Protein AF-A0A699X804-F1 (afdb_monomer_lite)

Radius of gyration: 26.91 Å; chains: 1; bounding box: 50×36×60 Å

Structure (mmCIF, N/CA/C/O backbone):
data_AF-A0A699X804-F1
#
_entry.id   AF-A0A699X804-F1
#
loop_
_atom_site.group_PDB
_atom_site.id
_atom_site.type_symbol
_atom_site.label_atom_id
_atom_site.label_alt_id
_atom_site.label_comp_id
_atom_site.label_asym_id
_atom_site.label_entity_id
_atom_site.label_seq_id
_atom_site.pdbx_PDB_ins_code
_atom_site.Cartn_x
_atom_site.Cartn_y
_atom_site.Cartn_z
_atom_site.occupancy
_atom_site.B_iso_or_equiv
_atom_site.auth_seq_id
_atom_site.auth_comp_id
_atom_site.auth_asym_id
_atom_site.auth_atom_id
_atom_site.pdbx_PDB_model_num
ATOM 1 N N . ILE A 1 1 ? -33.809 30.972 -24.801 1.00 48.66 1 ILE A N 1
ATOM 2 C CA . ILE A 1 1 ? -32.429 30.520 -24.511 1.00 48.66 1 ILE A CA 1
ATOM 3 C C . ILE A 1 1 ? -32.062 29.570 -25.639 1.00 48.66 1 ILE A C 1
ATOM 5 O O . ILE A 1 1 ? -32.546 28.447 -25.666 1.00 48.66 1 ILE A O 1
ATOM 9 N N . THR A 1 2 ? -31.372 30.082 -26.653 1.00 45.12 2 THR A N 1
ATOM 10 C CA . THR A 1 2 ? -31.036 29.348 -27.878 1.00 45.12 2 THR A CA 1
ATOM 11 C C . THR A 1 2 ? -29.783 28.524 -27.603 1.00 45.12 2 THR A C 1
ATOM 13 O O . THR A 1 2 ? -28.701 29.087 -27.483 1.00 45.12 2 THR A O 1
ATOM 16 N N . THR A 1 3 ? -29.933 27.208 -27.442 1.00 57.66 3 THR A N 1
ATOM 17 C CA . THR A 1 3 ? -28.800 26.273 -27.483 1.00 57.66 3 THR A CA 1
ATOM 18 C C . THR A 1 3 ? -28.367 26.186 -28.945 1.00 57.66 3 THR A C 1
ATOM 20 O O . THR A 1 3 ? -29.128 25.736 -29.799 1.00 57.66 3 THR A O 1
ATOM 23 N N . SER A 1 4 ? -27.195 26.743 -29.248 1.00 63.38 4 SER A N 1
ATOM 24 C CA . SER A 1 4 ? -26.540 26.587 -30.545 1.00 63.38 4 SER A CA 1
ATOM 25 C C . SER A 1 4 ? -26.286 25.094 -30.767 1.00 63.38 4 SER A C 1
ATOM 27 O O . SER A 1 4 ? -25.728 24.440 -29.887 1.00 63.38 4 SER A O 1
ATOM 29 N N . GLY A 1 5 ? -26.751 24.546 -31.893 1.00 68.38 5 GLY A N 1
ATOM 30 C CA . GLY A 1 5 ? -26.627 23.134 -32.267 1.00 68.38 5 GLY A CA 1
ATOM 31 C C . GLY A 1 5 ? -25.200 22.742 -32.653 1.00 68.38 5 GLY A C 1
ATOM 32 O O . GLY A 1 5 ? -24.960 22.324 -33.781 1.00 68.38 5 GLY A O 1
ATOM 33 N N . GLU A 1 6 ? -24.252 22.914 -31.736 1.00 70.44 6 GLU A N 1
ATOM 34 C CA . GLU A 1 6 ? -22.886 22.422 -31.888 1.00 70.44 6 GLU A CA 1
ATOM 35 C C . GLU A 1 6 ? -22.896 20.893 -31.750 1.00 70.44 6 GLU A C 1
ATOM 37 O O . GLU A 1 6 ? -23.444 20.345 -30.788 1.00 70.44 6 GLU A O 1
ATOM 42 N N . ALA A 1 7 ? -22.334 20.191 -32.735 1.00 78.88 7 ALA A N 1
ATOM 43 C CA . ALA A 1 7 ? -22.226 18.739 -32.687 1.00 78.88 7 ALA A CA 1
ATOM 44 C C . ALA A 1 7 ? -21.360 18.314 -31.482 1.00 78.88 7 ALA A C 1
ATOM 46 O O . ALA A 1 7 ? -20.361 18.978 -31.193 1.00 78.88 7 ALA A O 1
ATOM 47 N N . PRO A 1 8 ? -21.693 17.209 -30.785 1.00 80.06 8 PRO A N 1
ATOM 48 C CA . PRO A 1 8 ? -20.858 16.697 -29.706 1.00 80.06 8 PRO A CA 1
ATOM 49 C C . PRO A 1 8 ? -19.427 16.471 -30.199 1.00 80.06 8 PRO A C 1
ATOM 51 O O . PRO A 1 8 ? -19.214 15.834 -31.233 1.00 80.06 8 PRO A O 1
ATOM 54 N N . ILE A 1 9 ? -18.448 16.990 -29.459 1.00 79.12 9 ILE A N 1
ATOM 55 C CA . ILE A 1 9 ? -17.031 16.827 -29.792 1.00 79.12 9 ILE A CA 1
ATOM 56 C C . ILE A 1 9 ? -16.702 15.327 -29.703 1.00 79.12 9 ILE A C 1
ATOM 58 O O . ILE A 1 9 ? -17.002 14.713 -28.672 1.00 79.12 9 ILE A O 1
ATOM 62 N N . PRO A 1 10 ? -16.116 14.708 -30.747 1.00 79.88 10 PRO A N 1
ATOM 63 C CA . PRO A 1 10 ? -15.752 13.302 -30.687 1.00 79.88 10 PRO A CA 1
ATOM 64 C C . PRO A 1 10 ? -14.725 13.069 -29.568 1.00 79.88 10 PRO A C 1
ATOM 66 O O . PRO A 1 10 ? -13.883 13.940 -29.318 1.00 79.88 10 PRO A O 1
ATOM 69 N N . PRO A 1 11 ? -14.762 11.905 -28.893 1.00 80.50 11 PRO A N 1
ATOM 70 C CA . PRO A 1 11 ? -13.779 11.574 -27.875 1.00 80.50 11 PRO A CA 1
ATOM 71 C C . PRO A 1 11 ? -12.357 11.687 -28.439 1.00 80.50 11 PRO A C 1
ATOM 73 O O . PRO A 1 11 ? -12.131 11.320 -29.600 1.00 80.50 11 PRO A O 1
ATOM 76 N N . PRO A 1 12 ? -11.384 12.162 -27.643 1.00 80.50 12 PRO A N 1
ATOM 77 C CA . PRO A 1 12 ? -10.001 12.220 -28.085 1.00 80.50 12 PRO A CA 1
ATOM 78 C C . PRO A 1 12 ? -9.541 10.819 -28.502 1.00 80.50 12 PRO A C 1
ATOM 80 O O . PRO A 1 12 ? -9.585 9.869 -27.721 1.00 80.50 12 PRO A O 1
ATOM 83 N N . THR A 1 13 ? -9.12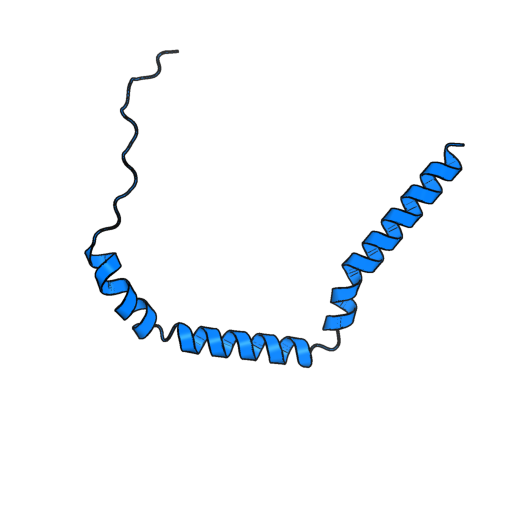5 10.689 -29.761 1.00 83.31 13 THR A N 1
ATOM 84 C CA . THR A 1 13 ? -8.602 9.430 -30.294 1.00 83.31 13 THR A CA 1
ATOM 85 C C . THR A 1 13 ? -7.140 9.316 -29.894 1.00 83.31 13 THR A C 1
ATOM 87 O O . THR A 1 13 ? -6.330 10.156 -30.282 1.00 83.31 13 THR A O 1
ATOM 90 N N . ILE A 1 14 ? -6.799 8.292 -29.112 1.00 85.06 14 ILE A N 1
ATOM 91 C CA . ILE A 1 14 ? -5.407 8.000 -28.759 1.00 85.06 14 ILE A CA 1
ATOM 92 C C . ILE A 1 14 ? -4.686 7.543 -30.038 1.00 85.06 14 ILE A C 1
ATOM 94 O O . ILE A 1 14 ? -5.105 6.550 -30.636 1.00 85.06 14 ILE A O 1
ATOM 98 N N . PRO A 1 15 ? -3.622 8.235 -30.483 1.00 85.50 15 PRO A N 1
ATOM 99 C CA . PRO A 1 15 ? -2.865 7.831 -31.663 1.00 85.50 15 PRO A CA 1
ATOM 100 C C . PRO A 1 15 ? -2.265 6.426 -31.513 1.00 85.50 15 PRO A C 1
ATOM 102 O O . PRO A 1 15 ? -1.677 6.115 -30.476 1.00 85.50 15 PRO A O 1
ATOM 105 N N . SER A 1 16 ? -2.331 5.600 -32.563 1.00 85.31 16 SER A N 1
ATOM 106 C CA . SER A 1 16 ? -1.830 4.211 -32.547 1.00 85.31 16 SER A CA 1
ATOM 107 C C . SER A 1 16 ? -0.355 4.097 -32.155 1.00 85.31 16 SER A C 1
ATOM 109 O O . SER A 1 16 ? 0.020 3.160 -31.460 1.00 85.31 16 SER A O 1
ATOM 111 N N . ILE A 1 17 ? 0.460 5.104 -32.489 1.00 85.88 17 ILE A N 1
ATOM 112 C CA . ILE A 1 17 ? 1.874 5.184 -32.094 1.00 85.88 17 ILE A CA 1
ATOM 113 C C . ILE A 1 17 ? 2.069 5.159 -30.570 1.00 85.88 17 ILE A C 1
ATOM 115 O O . ILE A 1 17 ? 3.088 4.678 -30.085 1.00 85.88 17 ILE A O 1
ATOM 119 N N . ILE A 1 18 ? 1.104 5.655 -29.791 1.00 85.38 18 ILE A N 1
ATOM 120 C CA . ILE A 1 18 ? 1.164 5.606 -28.326 1.00 85.38 18 ILE A CA 1
ATOM 121 C C . ILE A 1 18 ? 0.894 4.181 -27.841 1.00 85.38 18 ILE A C 1
ATOM 123 O O . ILE A 1 18 ? 1.594 3.702 -26.954 1.00 85.38 18 ILE A O 1
ATOM 127 N N . LEU A 1 19 ? -0.080 3.489 -28.440 1.00 85.75 19 LEU A N 1
ATOM 128 C CA . LEU A 1 19 ? -0.407 2.104 -28.089 1.00 85.75 19 LEU A CA 1
ATOM 129 C C . LEU A 1 19 ? 0.723 1.140 -28.468 1.00 85.75 19 LEU A C 1
ATOM 131 O O . LEU A 1 19 ? 1.059 0.258 -27.684 1.00 85.75 19 LEU A O 1
ATOM 135 N N . GLU A 1 20 ? 1.347 1.342 -29.627 1.00 88.50 20 GLU A N 1
ATOM 136 C CA . GLU A 1 20 ? 2.476 0.532 -30.095 1.00 88.50 20 GLU A CA 1
ATOM 137 C C . GLU A 1 20 ? 3.727 0.712 -29.223 1.00 88.50 20 GLU A C 1
ATOM 139 O O . GLU A 1 20 ? 4.440 -0.254 -28.963 1.00 88.50 20 GLU A O 1
ATOM 144 N N . ASN A 1 21 ? 3.975 1.926 -28.719 1.00 89.81 21 ASN A N 1
ATOM 145 C CA . ASN A 1 21 ? 5.122 2.212 -27.851 1.00 89.81 21 ASN A CA 1
ATOM 146 C C . ASN A 1 21 ? 4.860 1.928 -26.364 1.00 89.81 21 ASN A C 1
ATOM 148 O O . ASN A 1 21 ? 5.803 1.945 -25.571 1.00 89.81 21 ASN A O 1
ATOM 152 N N . LEU A 1 22 ? 3.612 1.667 -25.961 1.00 87.69 22 LEU A N 1
ATOM 153 C CA . LEU A 1 22 ? 3.240 1.456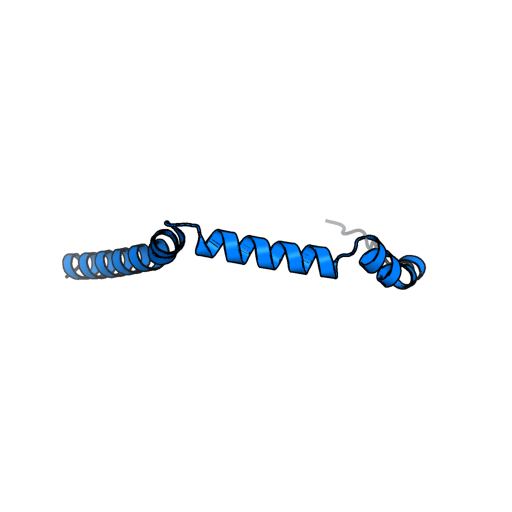 -24.562 1.00 87.69 22 LEU A CA 1
ATOM 154 C C . LEU A 1 22 ? 3.993 0.283 -23.902 1.00 87.69 22 LEU A C 1
ATOM 156 O O . LEU A 1 22 ? 4.501 0.479 -22.797 1.00 87.69 22 LEU A O 1
ATOM 160 N N . PRO A 1 23 ? 4.158 -0.897 -24.535 1.00 87.56 23 PRO A N 1
ATOM 161 C CA . PRO A 1 23 ? 4.943 -1.982 -23.945 1.00 87.56 23 PRO A CA 1
ATOM 162 C C . PRO A 1 23 ? 6.412 -1.591 -23.728 1.00 87.56 23 PRO A C 1
ATOM 164 O O . PRO A 1 23 ? 6.977 -1.838 -22.662 1.00 87.56 23 PRO A O 1
ATOM 167 N N . THR A 1 24 ? 7.022 -0.914 -24.705 1.00 89.25 24 THR A N 1
ATOM 168 C CA . THR A 1 24 ? 8.399 -0.409 -24.609 1.00 89.25 24 THR A CA 1
ATOM 169 C C . THR A 1 24 ? 8.530 0.643 -23.517 1.00 89.25 24 THR A C 1
ATOM 171 O O . THR A 1 24 ? 9.502 0.622 -22.770 1.00 89.25 24 THR A O 1
ATOM 174 N N . PHE A 1 25 ? 7.541 1.525 -23.377 1.00 84.75 25 PHE A N 1
ATOM 175 C CA . PHE A 1 25 ? 7.470 2.498 -22.296 1.00 84.75 25 PHE A CA 1
ATOM 176 C C . PHE A 1 25 ? 7.420 1.793 -20.935 1.00 84.75 25 PHE A C 1
ATOM 178 O O . PHE A 1 25 ? 8.309 1.990 -20.112 1.00 84.75 25 PHE A O 1
ATOM 185 N N . ILE A 1 26 ? 6.456 0.896 -20.713 1.00 84.94 26 ILE A N 1
ATOM 186 C CA . ILE A 1 26 ? 6.315 0.142 -19.455 1.00 84.94 26 ILE A CA 1
ATOM 187 C C . ILE A 1 26 ? 7.621 -0.592 -19.102 1.00 84.94 26 ILE A C 1
ATOM 189 O O . ILE A 1 26 ? 8.084 -0.539 -17.957 1.00 84.94 26 ILE A O 1
ATOM 193 N N . SER A 1 27 ? 8.265 -1.206 -20.099 1.00 86.25 27 SER A N 1
ATOM 194 C CA . SER A 1 27 ? 9.543 -1.897 -19.928 1.00 86.25 27 SER A CA 1
ATOM 195 C C . SER A 1 27 ? 10.714 -0.947 -19.648 1.00 86.25 27 SER A C 1
ATOM 197 O O . SER A 1 27 ? 11.536 -1.250 -18.783 1.00 86.25 27 SER A O 1
ATOM 199 N N . ALA A 1 28 ? 10.813 0.195 -20.335 1.00 88.69 28 ALA A N 1
ATOM 200 C CA . ALA A 1 28 ? 11.892 1.173 -20.154 1.00 88.69 28 ALA A CA 1
ATOM 201 C C . ALA A 1 28 ? 11.883 1.780 -18.744 1.00 88.69 28 ALA A C 1
ATOM 203 O O . ALA A 1 28 ? 12.935 2.073 -18.176 1.00 88.69 28 ALA A O 1
ATOM 204 N N . PHE A 1 29 ? 10.699 1.902 -18.142 1.00 87.50 29 PHE A N 1
ATOM 205 C CA . PHE A 1 29 ? 10.543 2.330 -16.754 1.00 87.50 29 PHE A CA 1
ATOM 206 C C . PHE A 1 29 ? 10.744 1.202 -15.733 1.00 87.50 29 PHE A C 1
ATOM 208 O O . PHE A 1 29 ? 10.658 1.470 -14.532 1.00 87.50 29 PHE A O 1
ATOM 215 N N . ARG A 1 30 ? 11.031 -0.035 -16.180 1.00 90.62 30 ARG A N 1
ATOM 216 C CA . ARG A 1 30 ? 11.116 -1.249 -15.344 1.00 90.62 30 ARG A CA 1
ATOM 217 C C . ARG A 1 30 ? 9.943 -1.320 -14.370 1.00 90.62 30 ARG A C 1
ATOM 219 O O . ARG A 1 30 ? 10.123 -1.567 -13.178 1.00 90.62 30 ARG A O 1
ATOM 226 N N . PHE A 1 31 ? 8.749 -1.005 -14.872 1.00 88.62 31 PHE A N 1
ATOM 227 C CA . PHE A 1 31 ? 7.593 -0.732 -14.029 1.00 88.62 31 PHE A CA 1
ATOM 228 C C . PHE A 1 31 ? 7.259 -1.920 -13.122 1.00 88.62 31 PHE A C 1
ATOM 230 O O . PHE A 1 31 ? 7.074 -1.732 -11.926 1.00 88.62 31 PHE A O 1
ATOM 237 N N . GLU A 1 32 ? 7.288 -3.138 -13.666 1.00 89.06 32 GLU A N 1
ATOM 238 C CA . GLU A 1 32 ? 7.049 -4.373 -12.908 1.00 89.06 32 GLU A CA 1
ATOM 239 C C . GLU A 1 32 ? 8.031 -4.549 -11.745 1.00 89.06 32 GLU A C 1
ATOM 241 O O . GLU A 1 32 ? 7.642 -4.878 -10.627 1.00 89.06 32 GLU A O 1
ATOM 246 N N . GLU A 1 33 ? 9.314 -4.275 -11.970 1.00 93.62 33 GLU A N 1
ATOM 247 C CA . GLU A 1 33 ? 10.328 -4.409 -10.929 1.00 93.62 33 GLU A CA 1
ATOM 248 C C . GLU A 1 33 ? 10.201 -3.330 -9.855 1.00 93.62 33 GLU A C 1
ATOM 250 O O . GLU A 1 33 ? 10.339 -3.623 -8.667 1.00 93.62 33 GLU A O 1
ATOM 255 N N . ARG A 1 34 ? 9.902 -2.091 -10.258 1.00 94.25 34 ARG A N 1
ATOM 256 C CA . ARG A 1 34 ? 9.633 -0.999 -9.316 1.00 94.25 34 ARG A CA 1
ATOM 257 C C . ARG A 1 34 ? 8.384 -1.270 -8.489 1.00 94.25 34 ARG A C 1
ATOM 259 O O . ARG A 1 34 ? 8.408 -1.018 -7.290 1.00 94.25 34 ARG A O 1
ATOM 266 N N . LEU A 1 35 ? 7.331 -1.805 -9.106 1.00 92.88 35 LEU A N 1
ATOM 267 C CA . LEU A 1 35 ? 6.110 -2.204 -8.415 1.00 92.88 35 LEU A CA 1
ATOM 268 C C . LEU A 1 35 ? 6.408 -3.290 -7.380 1.00 92.88 35 LEU A C 1
ATOM 270 O O . LEU A 1 35 ? 6.045 -3.132 -6.219 1.00 92.88 35 LEU A O 1
ATOM 274 N N . ARG A 1 36 ? 7.169 -4.324 -7.758 1.00 95.44 36 ARG A N 1
ATOM 275 C CA . ARG A 1 36 ? 7.585 -5.383 -6.831 1.00 95.44 36 ARG A CA 1
ATOM 276 C C . ARG A 1 36 ? 8.376 -4.835 -5.640 1.00 95.44 36 ARG A C 1
ATOM 278 O O . ARG A 1 36 ? 8.111 -5.206 -4.502 1.00 95.44 36 ARG A O 1
ATOM 285 N N . LEU A 1 37 ? 9.343 -3.947 -5.885 1.00 96.81 37 LEU A N 1
ATOM 286 C CA . LEU A 1 37 ? 10.124 -3.313 -4.814 1.00 96.81 37 LEU A CA 1
ATOM 287 C C . LEU A 1 37 ? 9.245 -2.461 -3.896 1.00 96.81 37 LEU A C 1
ATOM 289 O O . LEU A 1 37 ? 9.427 -2.475 -2.680 1.00 96.81 37 LEU A O 1
ATOM 293 N N . LEU A 1 38 ? 8.283 -1.741 -4.470 1.00 96.56 38 LEU A N 1
ATOM 294 C CA . LEU A 1 38 ? 7.341 -0.933 -3.714 1.00 96.56 38 LEU A CA 1
ATOM 295 C C . LEU A 1 38 ? 6.467 -1.810 -2.807 1.00 96.56 38 LEU A C 1
ATOM 297 O O . LEU A 1 38 ? 6.354 -1.527 -1.616 1.00 96.56 38 LEU A O 1
ATOM 301 N N . GLU A 1 39 ? 5.917 -2.907 -3.325 1.00 95.81 39 GLU A N 1
ATOM 302 C CA . GLU A 1 39 ? 5.148 -3.881 -2.540 1.00 95.81 39 GLU A CA 1
ATOM 303 C C . GLU A 1 39 ? 5.970 -4.478 -1.391 1.00 95.81 39 GLU A C 1
ATOM 305 O O . GLU A 1 39 ? 5.492 -4.518 -0.254 1.00 95.81 39 GLU A O 1
ATOM 310 N N . THR A 1 40 ? 7.222 -4.874 -1.651 1.00 97.06 40 THR A N 1
ATOM 311 C CA . THR A 1 40 ? 8.145 -5.343 -0.604 1.00 97.06 40 THR A CA 1
ATOM 312 C C . THR A 1 40 ? 8.384 -4.267 0.455 1.00 97.06 40 THR A C 1
ATOM 314 O O . THR A 1 40 ? 8.271 -4.554 1.644 1.00 97.06 40 THR A O 1
ATOM 317 N N . SER A 1 41 ? 8.626 -3.017 0.049 1.00 94.81 41 SER A N 1
ATOM 318 C CA . SER A 1 41 ? 8.854 -1.916 0.992 1.00 94.81 41 SER A CA 1
ATOM 319 C C . SER A 1 41 ? 7.633 -1.632 1.877 1.00 94.81 41 SER A C 1
ATOM 321 O O . SER A 1 41 ? 7.775 -1.425 3.080 1.00 94.81 41 SER A O 1
ATOM 323 N N . PHE A 1 42 ? 6.416 -1.700 1.321 1.00 92.62 42 PHE A N 1
ATOM 324 C CA . PHE A 1 42 ? 5.181 -1.562 2.095 1.00 92.62 42 PHE A CA 1
ATOM 325 C C . PHE A 1 42 ? 4.966 -2.727 3.058 1.00 92.62 42 PHE A C 1
ATOM 327 O O . PHE A 1 42 ? 4.437 -2.530 4.154 1.00 92.62 42 PHE A O 1
ATOM 334 N N . TYR A 1 43 ? 5.346 -3.941 2.659 1.00 89.44 43 TYR A N 1
ATOM 335 C CA . TYR A 1 43 ? 5.286 -5.104 3.534 1.00 89.44 43 TYR A CA 1
ATOM 336 C C . TYR A 1 43 ? 6.234 -4.945 4.729 1.00 89.44 43 TYR A C 1
ATOM 338 O O . TYR A 1 43 ? 5.783 -5.032 5.867 1.00 89.44 43 TYR A O 1
ATOM 346 N N . GLU A 1 44 ? 7.507 -4.624 4.496 1.00 92.44 44 GLU A N 1
ATOM 347 C CA . GLU A 1 44 ? 8.493 -4.378 5.559 1.00 92.44 44 GLU A CA 1
ATOM 348 C C . GLU A 1 44 ? 8.086 -3.217 6.470 1.00 92.44 44 GLU A C 1
ATOM 350 O O . GLU A 1 44 ? 8.173 -3.322 7.696 1.00 92.44 44 GLU A O 1
ATOM 355 N N . TYR A 1 45 ? 7.576 -2.132 5.886 1.00 88.44 45 TYR A N 1
ATOM 356 C CA . TYR A 1 45 ? 7.067 -0.996 6.644 1.00 88.44 45 TYR A CA 1
ATOM 357 C C . TYR A 1 45 ? 5.937 -1.416 7.586 1.00 88.44 45 TYR A C 1
ATOM 359 O O . TYR A 1 45 ? 5.981 -1.093 8.767 1.00 88.44 45 TYR A O 1
ATOM 367 N N . ARG A 1 46 ? 4.948 -2.183 7.106 1.00 85.19 46 ARG A N 1
ATOM 368 C CA . ARG A 1 46 ? 3.861 -2.673 7.968 1.00 85.19 46 ARG A CA 1
ATOM 369 C C . ARG A 1 46 ? 4.347 -3.634 9.050 1.00 85.19 46 ARG A C 1
ATOM 371 O O . ARG A 1 46 ? 3.836 -3.564 10.156 1.00 85.19 46 ARG A O 1
ATOM 378 N N . GLN A 1 47 ? 5.328 -4.485 8.755 1.00 83.00 47 GLN A N 1
ATOM 379 C CA . GLN A 1 47 ? 5.875 -5.439 9.729 1.00 83.00 47 GLN A CA 1
ATOM 380 C C . GLN A 1 47 ? 6.704 -4.769 10.832 1.00 83.00 47 GLN A C 1
ATOM 382 O O . GLN A 1 47 ? 6.737 -5.243 11.962 1.00 83.00 47 GLN A O 1
ATOM 387 N N . THR A 1 48 ? 7.397 -3.677 10.508 1.00 87.94 48 THR A N 1
ATOM 388 C CA . THR A 1 48 ? 8.244 -2.938 11.462 1.00 87.94 48 THR A CA 1
ATOM 389 C C . THR A 1 48 ? 7.520 -1.781 12.145 1.00 87.94 48 THR A C 1
ATOM 391 O O . THR A 1 48 ? 8.016 -1.233 13.130 1.00 87.94 48 THR A O 1
ATOM 394 N N . ASN A 1 49 ? 6.339 -1.406 11.654 1.00 86.56 49 ASN A N 1
ATOM 395 C CA . ASN A 1 49 ? 5.520 -0.378 12.265 1.00 86.56 49 ASN A CA 1
ATOM 396 C C . ASN A 1 49 ? 4.801 -0.929 13.503 1.00 86.56 49 ASN A C 1
ATOM 398 O O . ASN A 1 49 ? 3.749 -1.554 13.403 1.00 86.56 49 ASN A O 1
ATOM 402 N N . GLN A 1 50 ? 5.349 -0.611 14.676 1.00 84.38 50 GLN A N 1
ATOM 403 C CA . GLN A 1 50 ? 4.796 -0.972 15.984 1.00 84.38 50 GLN A CA 1
ATOM 404 C C . GLN A 1 50 ? 3.344 -0.504 16.196 1.00 84.38 50 GLN A C 1
ATOM 406 O O . GLN A 1 50 ? 2.640 -1.077 17.017 1.00 84.38 50 GLN A O 1
ATOM 411 N N . PHE A 1 51 ? 2.892 0.511 15.455 1.00 86.69 51 PHE A N 1
ATOM 412 C CA . PHE A 1 51 ? 1.549 1.079 15.570 1.00 86.69 51 PHE A CA 1
ATOM 413 C C . PHE A 1 51 ? 0.582 0.579 14.492 1.00 86.69 51 PHE A C 1
ATOM 415 O O . PHE A 1 51 ? -0.554 1.043 14.450 1.00 86.69 51 PHE A O 1
ATOM 422 N N . ALA A 1 52 ? 1.008 -0.300 13.577 1.00 86.19 52 ALA A N 1
ATOM 423 C CA . ALA A 1 52 ? 0.162 -0.735 12.465 1.00 86.19 52 ALA A CA 1
ATOM 424 C C . ALA A 1 52 ? -1.136 -1.389 12.958 1.00 86.19 52 ALA A C 1
ATOM 426 O O . ALA A 1 52 ? -2.212 -1.045 12.466 1.00 86.19 52 ALA A O 1
ATOM 427 N N . ASP A 1 53 ? -1.025 -2.260 13.960 1.00 85.62 53 ASP A N 1
ATOM 428 C CA . ASP A 1 53 ? -2.171 -2.934 14.564 1.00 85.62 53 ASP A CA 1
ATOM 429 C C . ASP A 1 53 ? -3.053 -1.925 15.310 1.00 85.62 53 ASP A C 1
ATOM 431 O O . ASP A 1 53 ? -4.236 -1.811 14.997 1.00 85.62 53 ASP A O 1
ATOM 435 N N . ASP A 1 54 ? -2.477 -1.101 16.190 1.00 88.94 54 ASP A N 1
ATOM 436 C CA . ASP A 1 54 ? -3.212 -0.078 16.950 1.00 88.94 54 ASP A CA 1
ATOM 437 C C . ASP A 1 54 ? -4.003 0.869 16.036 1.00 88.94 54 ASP A C 1
ATOM 439 O O . ASP A 1 54 ? -5.202 1.077 16.226 1.00 88.94 54 ASP A O 1
ATOM 443 N N . VAL A 1 55 ? -3.363 1.401 14.991 1.00 89.25 55 VAL A N 1
ATOM 444 C CA . VAL A 1 55 ? -4.012 2.289 14.016 1.00 89.25 55 VAL A CA 1
ATOM 445 C C . VAL A 1 55 ? -5.104 1.551 13.240 1.00 89.25 55 VAL A C 1
ATOM 447 O O . VAL A 1 55 ? -6.146 2.142 12.952 1.00 89.25 55 VAL A O 1
ATOM 450 N N . SER A 1 56 ? -4.910 0.263 12.937 1.00 89.31 56 SER A N 1
ATOM 451 C CA . SER A 1 56 ? -5.926 -0.551 12.262 1.00 89.31 56 SER A CA 1
ATOM 452 C C . SER A 1 56 ? -7.170 -0.806 13.116 1.00 89.31 56 SER A C 1
ATOM 454 O O . SER A 1 56 ? -8.240 -1.011 12.551 1.00 89.31 56 SER A O 1
ATOM 456 N N . THR A 1 57 ? -7.063 -0.718 14.448 1.00 94.50 57 THR A N 1
ATOM 457 C CA . THR A 1 57 ? -8.205 -0.890 15.366 1.00 94.50 57 THR A CA 1
ATOM 458 C C . THR A 1 57 ? -9.050 0.372 15.562 1.00 94.50 57 THR A C 1
ATOM 460 O O . THR A 1 57 ? -10.173 0.288 16.057 1.00 94.50 57 THR A O 1
ATOM 463 N N . ILE A 1 58 ? -8.566 1.553 15.151 1.00 95.88 58 ILE A N 1
ATOM 464 C CA . ILE A 1 58 ? -9.287 2.828 15.329 1.00 95.88 58 ILE A CA 1
ATOM 465 C C . ILE A 1 58 ? -10.708 2.795 14.730 1.00 95.88 58 ILE A C 1
ATOM 467 O O . ILE A 1 58 ? -11.633 3.231 15.420 1.00 95.88 58 ILE A O 1
ATOM 471 N N . PRO A 1 59 ? -10.942 2.282 13.503 1.00 96.62 59 PRO A N 1
ATOM 472 C CA . PRO A 1 59 ? -12.293 2.173 12.955 1.00 96.62 59 PRO A CA 1
ATOM 473 C C . PRO A 1 59 ? -13.227 1.322 13.819 1.00 96.62 59 PRO A C 1
ATOM 475 O O . PRO A 1 59 ? -14.382 1.693 14.003 1.00 96.62 59 PRO A O 1
ATOM 478 N N . ASP A 1 60 ? -12.732 0.223 14.392 1.00 96.25 60 ASP A N 1
ATOM 479 C CA . ASP A 1 60 ? -13.530 -0.658 15.250 1.00 96.25 60 ASP A CA 1
ATOM 480 C C . ASP A 1 60 ? -13.924 0.037 16.556 1.00 96.25 60 ASP A C 1
ATOM 482 O O . ASP A 1 60 ? -15.076 -0.051 16.983 1.00 96.25 60 ASP A O 1
ATOM 486 N N . ILE A 1 61 ? -13.001 0.797 17.153 1.00 96.12 61 ILE A N 1
ATOM 487 C CA . ILE A 1 61 ? -13.268 1.617 18.343 1.00 96.12 61 ILE A CA 1
ATOM 488 C C . ILE A 1 61 ? -14.335 2.675 18.037 1.00 96.12 61 ILE A C 1
ATOM 490 O O . ILE A 1 61 ? -15.271 2.861 18.816 1.00 96.12 61 ILE A O 1
ATOM 494 N N . VAL A 1 62 ? -14.224 3.359 16.893 1.00 97.06 62 VAL A N 1
ATOM 495 C CA . VAL A 1 62 ? -15.210 4.362 16.464 1.00 97.06 62 VAL A CA 1
ATOM 496 C C . VAL A 1 62 ? -16.577 3.718 16.240 1.00 97.06 62 VAL A C 1
ATOM 498 O O . VAL A 1 62 ? -17.576 4.260 16.709 1.00 97.06 62 VAL A O 1
ATOM 501 N N . HIS A 1 63 ? -16.645 2.557 15.585 1.00 97.44 63 HIS A N 1
ATOM 502 C CA . HIS A 1 63 ? -17.905 1.834 15.408 1.00 97.44 63 HIS A CA 1
ATOM 503 C C . HIS A 1 63 ? -18.545 1.462 16.751 1.00 97.44 63 HIS A C 1
ATOM 505 O O . HIS A 1 63 ? -19.719 1.758 16.964 1.00 97.44 63 HIS A O 1
ATOM 511 N N . GLN A 1 64 ? -17.771 0.901 17.687 1.00 97.50 64 GLN A N 1
ATOM 512 C CA . GLN A 1 64 ? -18.266 0.564 19.027 1.00 97.50 64 GLN A CA 1
ATOM 513 C C . GLN A 1 64 ? -18.792 1.788 19.780 1.00 97.50 64 GLN A C 1
ATOM 515 O O . GLN A 1 64 ? -19.839 1.716 20.424 1.00 97.50 64 GLN A O 1
ATOM 520 N N . TYR A 1 65 ? -18.089 2.917 19.682 1.00 97.62 65 TYR A N 1
ATOM 521 C CA . TYR A 1 65 ? -18.532 4.171 20.279 1.00 97.62 65 TYR A CA 1
ATOM 522 C C . TYR A 1 65 ? -19.870 4.635 19.692 1.00 97.62 65 TYR A C 1
ATOM 524 O O . TYR A 1 65 ? -20.789 4.962 20.439 1.00 97.62 65 TYR A O 1
ATOM 532 N N . MET A 1 66 ? -20.010 4.624 18.365 1.00 97.06 66 MET A N 1
ATOM 533 C CA . MET A 1 66 ? -21.248 5.045 17.701 1.00 97.06 66 MET A CA 1
ATOM 534 C C . MET A 1 66 ? -22.438 4.158 18.087 1.00 97.06 66 MET A C 1
ATOM 536 O O . MET A 1 66 ? -23.524 4.674 18.360 1.00 97.06 66 MET A O 1
ATOM 540 N N . ASP A 1 67 ? -22.231 2.843 18.181 1.00 97.25 67 ASP A N 1
ATOM 541 C CA . ASP A 1 67 ? -23.259 1.901 18.630 1.00 97.25 67 ASP A CA 1
ATOM 542 C C . ASP A 1 67 ? -23.684 2.160 20.081 1.00 97.25 67 ASP A C 1
ATOM 544 O O . ASP A 1 67 ? -24.874 2.092 20.406 1.00 97.25 67 ASP A O 1
ATOM 548 N N . GLN A 1 68 ? -22.724 2.469 20.957 1.00 97.31 68 GLN A N 1
ATOM 549 C CA . GLN A 1 68 ? -22.994 2.808 22.352 1.00 97.31 68 GLN A CA 1
ATOM 550 C C . GLN A 1 68 ? -23.792 4.113 22.459 1.00 97.31 68 GLN A C 1
ATOM 552 O O . GLN A 1 68 ? -24.843 4.130 23.100 1.00 97.31 68 GLN A O 1
ATOM 557 N N . GLN A 1 69 ? -23.360 5.168 21.761 1.00 97.12 69 GLN A N 1
ATOM 558 C CA . GLN A 1 69 ? -24.063 6.454 21.738 1.00 97.12 69 GLN A CA 1
ATOM 559 C C . GLN A 1 69 ? -25.499 6.315 21.224 1.00 97.12 69 GLN A C 1
ATOM 561 O O . GLN A 1 69 ? -26.413 6.943 21.753 1.00 97.12 69 GLN A O 1
ATOM 566 N N . MET A 1 70 ? -25.723 5.482 20.204 1.00 96.00 70 MET A N 1
ATOM 567 C CA . MET A 1 70 ? -27.062 5.243 19.670 1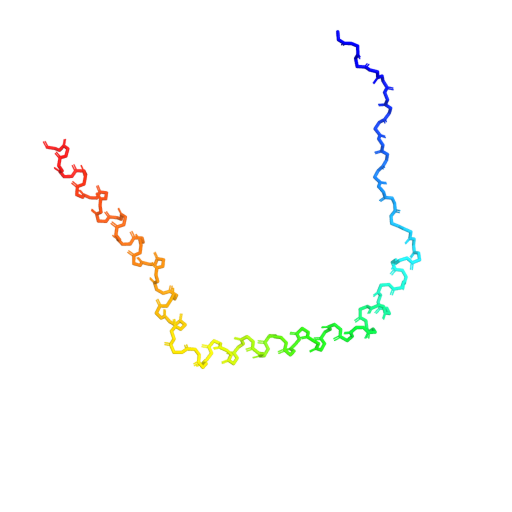.00 96.00 70 ME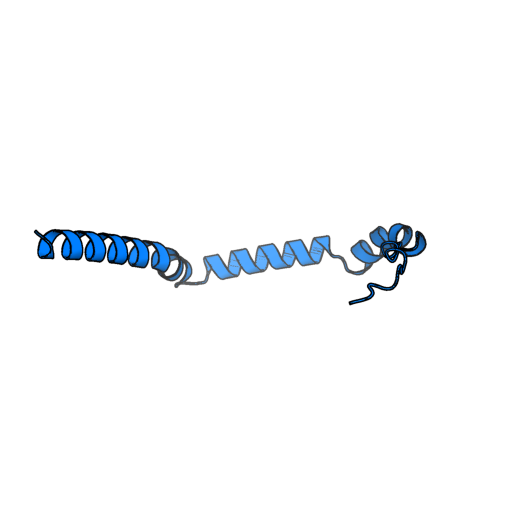T A CA 1
ATOM 568 C C . MET A 1 70 ? -27.960 4.527 20.685 1.00 96.00 70 MET A C 1
ATOM 570 O O . MET A 1 70 ? -29.125 4.891 20.830 1.00 96.00 70 MET A O 1
ATOM 574 N N . LYS A 1 71 ? -27.436 3.533 21.413 1.00 96.06 71 LYS A N 1
ATOM 575 C CA . LYS A 1 71 ? -28.193 2.836 22.466 1.00 96.06 71 LYS A CA 1
ATOM 576 C C . LYS A 1 71 ? -28.570 3.768 23.615 1.00 96.06 71 LYS A C 1
ATOM 578 O O . LYS A 1 71 ? -29.713 3.726 24.061 1.00 96.06 71 LYS A O 1
ATOM 583 N N . GLU A 1 72 ? -27.643 4.610 24.061 1.00 95.69 72 GLU A N 1
ATOM 584 C CA . GLU A 1 72 ? -27.893 5.602 25.115 1.00 95.69 72 GLU A CA 1
ATOM 585 C C . GLU A 1 72 ? -28.951 6.618 24.685 1.00 95.69 72 GLU A C 1
ATOM 587 O O . GLU A 1 72 ? -29.926 6.829 25.403 1.00 95.69 72 GLU A O 1
ATOM 592 N N . ALA A 1 73 ? -28.835 7.160 23.469 1.00 94.44 73 ALA A N 1
ATOM 593 C CA . ALA A 1 73 ? -29.820 8.091 22.926 1.00 94.44 73 ALA A CA 1
ATOM 594 C C . ALA A 1 73 ? -31.226 7.471 22.818 1.00 94.44 73 ALA A C 1
ATOM 596 O O . ALA A 1 73 ? -32.223 8.148 23.063 1.00 94.44 73 ALA A O 1
ATOM 597 N N . VAL A 1 74 ? -31.324 6.181 22.474 1.00 94.00 74 VAL A N 1
ATOM 598 C CA . VAL A 1 74 ? -32.603 5.453 22.462 1.00 94.00 74 VAL A CA 1
ATOM 599 C C . VAL A 1 74 ? -33.157 5.279 23.876 1.00 94.00 74 VAL A C 1
ATOM 601 O O . VAL A 1 74 ? -34.361 5.416 24.062 1.00 94.00 74 VAL A O 1
ATOM 604 N N . GLN A 1 75 ? -32.310 4.992 24.866 1.00 92.94 75 GLN A N 1
ATOM 605 C CA . GLN A 1 75 ? -32.741 4.823 26.254 1.00 92.94 75 GLN A CA 1
ATOM 606 C C . GLN A 1 75 ? -33.227 6.137 26.882 1.00 92.94 75 GLN A C 1
ATOM 608 O O . GLN A 1 75 ? -34.206 6.114 27.617 1.00 92.94 75 GLN A O 1
ATOM 613 N N . GLU A 1 76 ? -32.577 7.267 26.599 1.00 92.38 76 GLU A N 1
ATOM 614 C CA . GLU A 1 76 ? -32.997 8.581 27.113 1.00 92.38 76 GLU A CA 1
ATOM 615 C C . GLU A 1 76 ? -34.309 9.089 26.496 1.00 92.38 76 GLU A C 1
ATOM 617 O O . GLU A 1 76 ? -34.989 9.926 27.089 1.00 92.38 76 GLU A O 1
ATOM 622 N N . ALA A 1 77 ? -34.670 8.606 25.306 1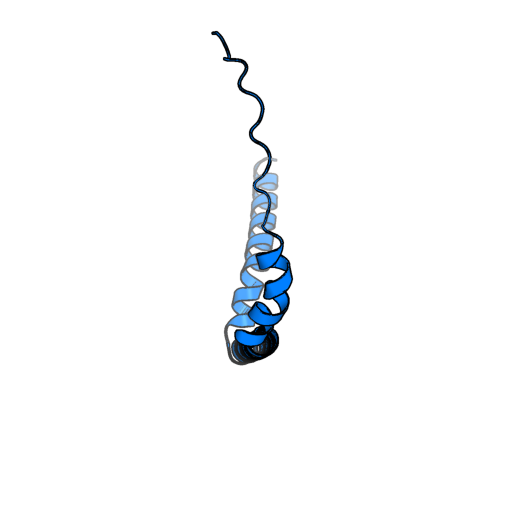.00 87.31 77 ALA A N 1
ATOM 623 C CA . ALA A 1 77 ? -35.887 9.012 24.609 1.00 87.31 77 ALA A CA 1
ATOM 624 C C . ALA A 1 77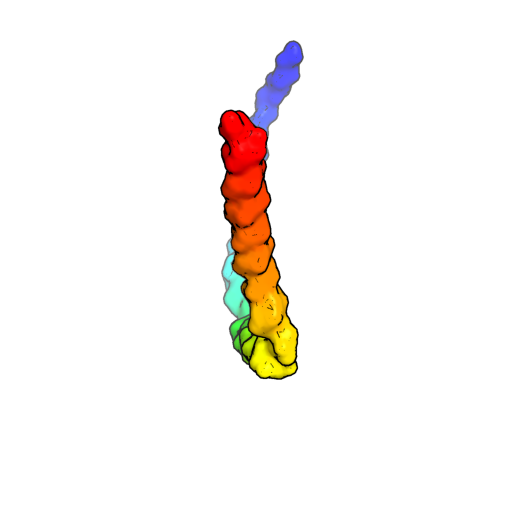 ? -37.162 8.261 25.058 1.00 87.31 77 ALA A C 1
ATOM 626 O O . ALA A 1 77 ? -38.245 8.590 24.566 1.00 87.31 77 ALA A O 1
ATOM 627 N N . VAL A 1 78 ? -37.046 7.258 25.943 1.00 80.69 78 VAL A N 1
ATOM 628 C CA . VAL A 1 78 ? -38.151 6.427 26.476 1.00 80.69 78 VAL A CA 1
ATOM 629 C C . VAL A 1 78 ? -38.531 6.869 27.884 1.00 80.69 78 VAL A C 1
ATOM 631 O O . VAL A 1 78 ? -39.751 7.012 28.127 1.00 80.69 78 VAL A O 1
#

Sequence (78 aa):
ITTSGEAPIPPPTIPSIILENLPTFISAFRFEERLRLLETSFYEYRQTNQFADDVSTIPDIVHQYMDQQMKEAVQEAV

pLDDT: mean 87.6, std 10.16, range [45.12, 97.62]

Secondary structure (DSSP, 8-state):
-----PPPPPPPPPPHHHHHHHHHHHHHTTHHHHHHHHHHHHHHHHHH-TTHHHHHHHHHHHHHHHHHHHHHHHHHT-

Organism: Tanacetum cinerariifolium (NCBI:txid118510)

Foldseek 3Di:
DDDDPDPPDDPDDDDVVCVVCVVVVCVVVVVVVVVVVVVVVVVVCCVPPPCNVVVVCVVVVVVVVVVVVVVVVVVVVD